Protein AF-T0RFI5-F1 (afdb_monomer_lite)

Sequence (79 aa):
MKKMYHKWLIVFGTLGVLALLIYIFEINALRYVCDKENNNSACFLLYQKLKDESPQEANEYLSRSCSLGYELACKELKK

Radius of gyration: 17.86 Å; chains: 1; bounding box: 52×18×42 Å

Foldseek 3Di:
DVVVVVVVCVVVVVVVVVVVVVLVVLLVVLCCCCPPVVPLVSLQVNLVSCCVPPVVVSLVSLVSSVVSPNVVSVVVVVD

pLDDT: mean 95.22, std 6.89, range [61.78, 98.69]

Structure (mmCIF, N/CA/C/O backbone):
data_AF-T0RFI5-F1
#
_entry.id   AF-T0RFI5-F1
#
loop_
_atom_site.group_PDB
_atom_site.id
_atom_site.type_symbol
_atom_site.label_atom_id
_atom_site.label_alt_id
_atom_site.label_comp_id
_atom_site.label_asym_id
_atom_site.label_entity_id
_atom_site.label_seq_id
_atom_site.pdbx_PDB_ins_code
_atom_site.Cartn_x
_atom_site.Cartn_y
_atom_site.Cartn_z
_atom_site.occupancy
_atom_site.B_iso_or_equiv
_atom_site.auth_seq_id
_atom_site.auth_comp_id
_atom_site.auth_asym_id
_atom_site.auth_atom_id
_atom_site.pdbx_PDB_model_num
ATOM 1 N N . MET A 1 1 ? 37.293 -2.145 -22.526 1.00 61.78 1 MET A N 1
ATOM 2 C CA . MET A 1 1 ? 36.613 -1.808 -21.250 1.00 61.78 1 MET A CA 1
ATOM 3 C C . MET A 1 1 ? 35.363 -0.934 -21.431 1.00 61.78 1 MET A C 1
ATOM 5 O O . MET A 1 1 ? 34.291 -1.413 -21.090 1.00 61.78 1 MET A O 1
ATOM 9 N N . LYS A 1 2 ? 35.420 0.264 -22.048 1.00 67.69 2 LYS A N 1
ATOM 10 C CA . LYS A 1 2 ? 34.235 1.149 -22.238 1.00 67.69 2 LYS A CA 1
ATOM 11 C C . LYS A 1 2 ? 33.022 0.505 -22.946 1.00 67.69 2 LYS A C 1
ATOM 13 O O . LYS A 1 2 ? 31.898 0.664 -22.484 1.00 67.69 2 LYS A O 1
ATOM 18 N N . LYS A 1 3 ? 33.232 -0.280 -24.016 1.00 70.69 3 LYS A N 1
ATOM 19 C CA . LYS A 1 3 ? 32.143 -0.997 -24.725 1.00 70.69 3 LYS A CA 1
ATOM 20 C C . LYS A 1 3 ? 31.440 -2.055 -23.865 1.00 70.69 3 LYS A C 1
ATOM 22 O O . LYS A 1 3 ? 30.253 -2.288 -24.046 1.00 70.69 3 LYS A O 1
ATOM 27 N N . MET A 1 4 ? 32.167 -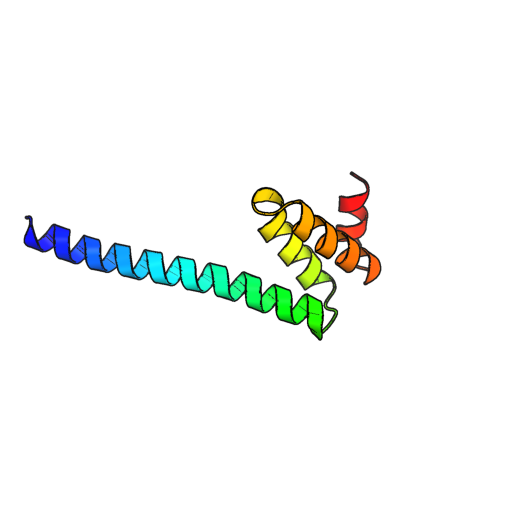2.700 -22.952 1.00 71.56 4 MET A N 1
ATOM 28 C CA . MET A 1 4 ? 31.605 -3.725 -22.068 1.00 71.56 4 MET A CA 1
ATOM 29 C C . MET A 1 4 ? 30.749 -3.077 -20.976 1.00 71.56 4 MET A C 1
ATOM 31 O O . MET A 1 4 ? 29.624 -3.505 -20.760 1.00 71.56 4 MET A O 1
ATOM 35 N N . TYR A 1 5 ? 31.230 -1.982 -20.380 1.00 85.56 5 TYR A N 1
ATOM 36 C CA . TYR A 1 5 ? 30.470 -1.177 -19.418 1.00 85.56 5 TYR A CA 1
ATOM 37 C C . TYR A 1 5 ? 29.163 -0.627 -20.012 1.00 85.56 5 TYR A C 1
ATOM 39 O O . TYR A 1 5 ? 28.117 -0.733 -19.385 1.00 85.56 5 TYR A O 1
ATOM 47 N N . HIS A 1 6 ? 29.188 -0.131 -21.254 1.00 84.12 6 HIS A N 1
ATOM 48 C CA . HIS A 1 6 ? 27.979 0.352 -21.928 1.00 84.12 6 HIS A CA 1
ATOM 49 C C . HIS A 1 6 ? 26.919 -0.749 -22.129 1.00 84.12 6 HIS A C 1
ATOM 51 O O . HIS A 1 6 ? 25.737 -0.502 -21.922 1.00 84.12 6 HIS A O 1
ATOM 57 N N . LYS A 1 7 ? 27.328 -1.984 -22.459 1.00 89.00 7 LYS A N 1
ATOM 58 C CA . LYS A 1 7 ? 26.399 -3.126 -22.550 1.00 89.00 7 LYS A CA 1
ATOM 59 C C . LYS A 1 7 ? 25.776 -3.467 -21.195 1.00 89.00 7 LYS A C 1
ATOM 61 O O . LYS A 1 7 ? 24.572 -3.679 -21.124 1.00 89.00 7 LYS A O 1
ATOM 66 N N . TRP A 1 8 ? 26.574 -3.478 -20.128 1.00 93.75 8 TRP A N 1
ATOM 67 C CA . TRP A 1 8 ? 26.070 -3.714 -18.773 1.00 93.75 8 TRP A CA 1
ATOM 68 C C . TRP A 1 8 ? 25.130 -2.607 -18.300 1.00 93.75 8 TRP A C 1
ATOM 70 O O . TRP A 1 8 ? 24.102 -2.914 -17.711 1.00 93.75 8 TRP A O 1
ATOM 80 N N . LEU A 1 9 ? 25.416 -1.344 -18.622 1.00 92.81 9 LEU A N 1
ATOM 81 C CA . LEU A 1 9 ? 24.499 -0.235 -18.352 1.00 92.81 9 LEU A CA 1
ATOM 82 C C . LEU A 1 9 ? 23.140 -0.428 -19.029 1.00 92.81 9 LEU A C 1
A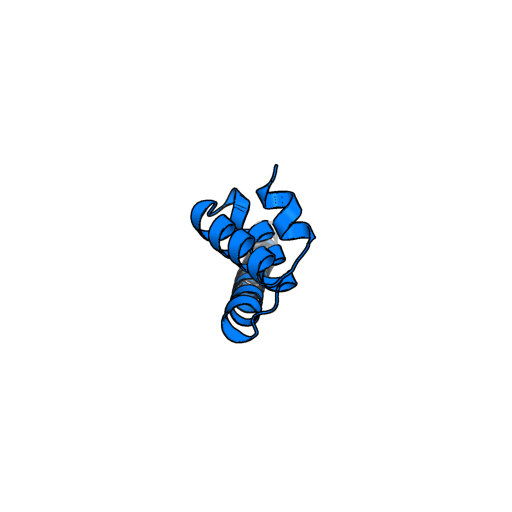TOM 84 O O . LEU A 1 9 ? 22.119 -0.174 -18.401 1.00 92.81 9 LEU A O 1
ATOM 88 N N . ILE A 1 10 ? 23.112 -0.907 -20.276 1.00 94.25 10 ILE A N 1
ATOM 89 C CA . ILE A 1 10 ? 21.852 -1.208 -20.970 1.00 94.25 10 ILE A CA 1
ATOM 90 C C . ILE A 1 10 ? 21.107 -2.341 -20.253 1.00 94.25 10 ILE A C 1
ATOM 92 O O . ILE A 1 10 ? 19.917 -2.211 -19.980 1.00 94.25 10 ILE A O 1
ATOM 96 N N . VAL A 1 11 ? 21.795 -3.428 -19.895 1.00 95.56 11 VAL A N 1
ATOM 97 C CA . VAL A 1 11 ? 21.174 -4.558 -19.182 1.00 95.56 11 VAL A CA 1
ATOM 98 C C . VAL A 1 11 ? 20.607 -4.112 -17.833 1.00 95.56 11 VAL A C 1
ATOM 100 O O . VAL A 1 11 ? 19.427 -4.315 -17.571 1.00 95.56 11 VAL A O 1
ATOM 103 N N . PHE A 1 12 ? 21.394 -3.436 -16.996 1.00 95.31 12 PHE A N 1
ATOM 104 C CA . PHE A 1 12 ? 20.907 -2.957 -15.701 1.00 95.31 12 PHE A CA 1
ATOM 105 C C . PHE A 1 12 ? 19.818 -1.892 -15.839 1.00 95.31 12 PHE A C 1
ATOM 107 O O . PHE A 1 12 ? 18.860 -1.904 -15.072 1.00 95.31 12 PHE A O 1
ATOM 114 N N . GLY A 1 13 ? 19.914 -1.021 -16.847 1.00 96.19 13 GLY A N 1
ATOM 115 C CA . GLY A 1 13 ? 18.870 -0.049 -17.160 1.00 96.19 13 GLY A CA 1
ATOM 116 C C . GLY A 1 13 ? 17.546 -0.726 -17.512 1.00 96.19 13 GLY A C 1
ATOM 117 O O . GLY A 1 13 ? 16.515 -0.390 -16.939 1.00 96.19 13 GLY A O 1
ATOM 118 N N . THR A 1 14 ? 17.572 -1.728 -18.395 1.00 96.62 14 THR A N 1
ATOM 119 C CA . THR A 1 14 ? 16.361 -2.482 -18.770 1.00 96.62 14 THR A CA 1
ATOM 120 C C . THR A 1 14 ? 15.759 -3.246 -17.591 1.00 96.62 14 THR A C 1
ATOM 122 O O . THR A 1 14 ? 14.545 -3.196 -17.402 1.00 96.62 14 THR A O 1
ATOM 125 N N . LEU A 1 15 ? 16.583 -3.883 -16.752 1.00 97.00 15 LEU A N 1
ATOM 126 C CA . LEU A 1 15 ? 16.114 -4.553 -15.534 1.00 97.00 15 LEU A CA 1
ATOM 127 C C . LEU A 1 15 ? 15.490 -3.570 -14.534 1.00 97.00 15 LEU A C 1
ATOM 129 O O . LEU A 1 15 ? 14.452 -3.877 -13.954 1.00 97.00 15 LEU A O 1
ATOM 133 N N . GLY A 1 16 ? 16.079 -2.383 -14.367 1.00 97.19 16 GLY A N 1
ATOM 134 C CA . GLY A 1 16 ? 15.529 -1.334 -13.507 1.00 97.19 16 GLY A CA 1
ATOM 135 C C . GLY A 1 16 ? 14.165 -0.838 -13.988 1.00 97.19 16 GLY A C 1
ATOM 136 O O . GLY A 1 16 ? 13.232 -0.734 -13.194 1.00 97.19 16 GLY A O 1
ATOM 137 N N . VAL A 1 17 ? 14.015 -0.605 -15.296 1.00 97.31 17 VAL A N 1
ATOM 138 C CA . VAL A 1 17 ? 12.723 -0.228 -15.894 1.00 97.31 17 VAL A CA 1
ATOM 139 C C . VAL A 1 17 ? 11.685 -1.334 -15.702 1.00 97.31 17 VAL A C 1
ATOM 141 O O . VAL A 1 17 ? 10.555 -1.045 -15.321 1.00 97.31 17 VAL A O 1
ATOM 144 N N . LEU A 1 18 ? 12.055 -2.600 -15.915 1.00 97.38 18 LEU A N 1
ATOM 145 C CA . LEU A 1 18 ? 11.137 -3.722 -15.724 1.00 97.38 18 LEU A CA 1
ATOM 146 C C . LEU A 1 18 ? 10.678 -3.842 -14.265 1.00 97.38 18 LEU A C 1
ATOM 148 O O . LEU A 1 18 ? 9.489 -4.027 -14.016 1.00 97.38 18 LEU A O 1
ATOM 152 N N . ALA A 1 19 ? 11.594 -3.692 -13.306 1.00 96.88 19 ALA A N 1
ATOM 153 C CA . ALA A 1 19 ? 11.259 -3.703 -11.885 1.00 96.88 19 ALA A CA 1
ATOM 154 C C . ALA A 1 19 ? 10.279 -2.575 -11.521 1.00 96.88 19 ALA A C 1
ATOM 156 O O . ALA A 1 19 ? 9.302 -2.816 -10.815 1.00 96.88 19 ALA A O 1
ATOM 157 N N . LEU A 1 20 ? 10.489 -1.369 -12.061 1.00 95.81 20 LEU A N 1
ATOM 158 C CA . LEU A 1 20 ? 9.574 -0.243 -11.863 1.00 95.81 20 LEU A CA 1
ATOM 159 C C . LEU A 1 20 ? 8.186 -0.517 -12.461 1.00 95.81 20 LEU A C 1
ATOM 161 O O . LEU A 1 20 ? 7.173 -0.230 -11.827 1.00 95.81 20 LEU A O 1
ATOM 165 N N . LEU A 1 21 ? 8.122 -1.102 -13.659 1.00 97.06 21 LEU A N 1
ATOM 166 C CA . LEU A 1 21 ? 6.851 -1.474 -14.286 1.00 97.06 21 LEU A CA 1
ATOM 167 C C . LEU A 1 21 ? 6.094 -2.521 -13.464 1.00 97.06 21 LEU A C 1
ATOM 169 O O . LEU A 1 21 ? 4.883 -2.397 -13.301 1.00 97.06 21 LEU A O 1
ATOM 173 N N . ILE A 1 22 ? 6.797 -3.518 -12.920 1.00 96.31 22 ILE A N 1
ATOM 174 C CA . ILE A 1 22 ? 6.203 -4.529 -12.034 1.00 96.31 22 ILE A CA 1
ATOM 175 C C . ILE A 1 22 ? 5.648 -3.869 -10.769 1.00 96.31 22 ILE A C 1
ATOM 177 O O . ILE A 1 22 ? 4.517 -4.159 -10.386 1.00 96.31 22 ILE A O 1
ATOM 181 N N . TYR A 1 23 ? 6.402 -2.948 -10.162 1.00 94.19 23 TYR A N 1
ATOM 182 C CA . TYR A 1 23 ? 5.958 -2.207 -8.981 1.00 94.19 23 TYR A CA 1
ATOM 183 C C . TYR A 1 23 ? 4.657 -1.431 -9.240 1.00 94.19 23 TYR A C 1
ATOM 185 O O . TYR A 1 23 ? 3.682 -1.563 -8.500 1.00 94.19 23 TYR A O 1
ATOM 193 N N . ILE A 1 24 ? 4.606 -0.679 -10.344 1.00 94.56 24 ILE A N 1
ATOM 194 C CA . ILE A 1 24 ? 3.417 0.088 -10.742 1.00 94.56 24 ILE A CA 1
ATOM 195 C C . ILE A 1 24 ? 2.236 -0.843 -11.046 1.00 94.56 24 ILE A C 1
ATOM 197 O O . ILE A 1 24 ? 1.097 -0.555 -10.674 1.00 94.56 24 ILE A O 1
ATOM 201 N N . PHE A 1 25 ? 2.487 -1.962 -11.727 1.00 97.00 25 PHE A N 1
ATOM 202 C CA . PHE A 1 25 ? 1.454 -2.945 -12.036 1.00 97.00 25 PHE A CA 1
ATOM 203 C C . PHE A 1 25 ? 0.839 -3.545 -10.767 1.00 97.00 25 PHE A C 1
ATOM 205 O O . PHE A 1 25 ? -0.383 -3.632 -10.678 1.00 97.00 25 PHE A O 1
ATOM 212 N N . GLU A 1 26 ? 1.658 -3.900 -9.773 1.00 96.25 26 GLU A N 1
ATOM 213 C CA . GLU A 1 26 ? 1.192 -4.454 -8.498 1.00 96.25 26 GLU A CA 1
ATOM 214 C C . GLU A 1 26 ? 0.243 -3.489 -7.771 1.00 96.25 26 GLU A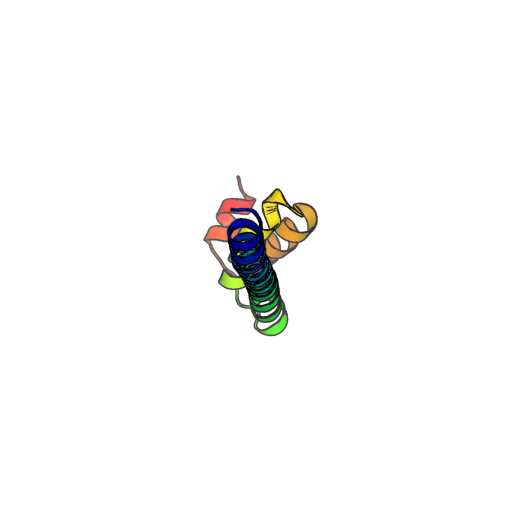 C 1
ATOM 216 O O . GLU A 1 26 ? -0.851 -3.890 -7.372 1.00 96.25 26 GLU A O 1
ATOM 221 N N . ILE A 1 27 ? 0.608 -2.205 -7.667 1.00 96.50 27 ILE A N 1
ATOM 222 C CA . ILE A 1 27 ? -0.244 -1.174 -7.049 1.00 96.50 27 ILE A CA 1
ATOM 223 C C . ILE A 1 27 ? -1.576 -1.046 -7.795 1.00 96.50 27 ILE A C 1
ATOM 225 O O . ILE A 1 27 ? -2.636 -1.025 -7.172 1.00 96.50 27 ILE A O 1
ATOM 229 N N . ASN A 1 28 ? -1.544 -0.994 -9.128 1.00 97.50 28 ASN A N 1
ATOM 230 C CA . ASN A 1 28 ? -2.759 -0.856 -9.932 1.00 97.50 28 ASN A CA 1
ATOM 231 C C . ASN A 1 28 ? -3.670 -2.085 -9.838 1.00 97.50 28 ASN A C 1
ATOM 233 O O . ASN A 1 28 ? -4.890 -1.935 -9.770 1.00 97.50 28 ASN A O 1
ATOM 237 N N . ALA A 1 29 ? -3.096 -3.289 -9.806 1.00 98.00 29 ALA A N 1
ATOM 238 C CA . ALA A 1 29 ? -3.850 -4.522 -9.615 1.00 98.00 29 ALA A CA 1
ATOM 239 C C . ALA A 1 29 ? -4.522 -4.546 -8.234 1.00 98.00 29 ALA A C 1
ATOM 241 O O . ALA A 1 29 ? -5.722 -4.803 -8.140 1.00 98.00 29 ALA A O 1
ATOM 242 N N . LEU A 1 30 ? -3.783 -4.201 -7.172 1.00 98.19 30 LEU A N 1
ATOM 243 C CA . LEU A 1 30 ? -4.334 -4.092 -5.819 1.00 98.19 30 LEU A CA 1
ATOM 244 C C . LEU A 1 30 ? -5.443 -3.040 -5.737 1.00 98.19 30 LEU A C 1
ATOM 246 O O . LEU A 1 30 ? -6.486 -3.306 -5.141 1.00 98.19 30 LEU A O 1
ATOM 250 N N . ARG A 1 31 ? -5.253 -1.878 -6.374 1.00 98.12 31 ARG A N 1
ATOM 251 C CA . ARG A 1 31 ? -6.263 -0.816 -6.440 1.00 98.12 31 ARG A CA 1
ATOM 252 C C . ARG A 1 31 ? -7.526 -1.300 -7.137 1.00 98.12 31 ARG A C 1
ATOM 254 O O . ARG A 1 31 ? -8.604 -1.166 -6.576 1.00 98.12 31 ARG A O 1
ATOM 261 N N . TYR A 1 32 ? -7.410 -1.946 -8.297 1.00 98.25 32 TYR A N 1
ATOM 262 C CA . TYR A 1 32 ? -8.565 -2.502 -9.004 1.00 98.25 32 TYR A CA 1
ATOM 263 C C . TYR A 1 32 ? -9.343 -3.507 -8.144 1.00 98.25 32 TYR A C 1
ATOM 265 O O . TYR A 1 32 ? -10.559 -3.387 -8.001 1.00 98.25 32 TYR A O 1
ATOM 273 N N . VAL A 1 33 ? -8.644 -4.467 -7.539 1.00 98.31 33 VAL A N 1
ATOM 274 C CA . VAL A 1 33 ? -9.259 -5.537 -6.741 1.00 98.31 33 VAL A CA 1
ATOM 275 C C . VAL A 1 33 ? -9.880 -4.985 -5.449 1.00 98.31 33 VAL A C 1
ATOM 277 O O . VAL A 1 33 ? -10.989 -5.365 -5.074 1.00 98.31 33 VAL A O 1
ATOM 280 N N . CYS A 1 34 ? -9.235 -4.016 -4.796 1.00 98.31 34 CYS A N 1
ATOM 281 C CA . CYS A 1 34 ? -9.835 -3.295 -3.674 1.00 98.31 34 CYS A CA 1
ATOM 282 C C . CYS A 1 34 ? -11.081 -2.502 -4.111 1.00 98.31 34 CYS A C 1
ATOM 284 O O . CYS A 1 34 ? -12.147 -2.622 -3.505 1.00 98.31 34 CYS A O 1
ATOM 286 N N . ASP A 1 35 ? -10.968 -1.712 -5.181 1.00 97.94 35 ASP A N 1
ATOM 287 C CA . ASP A 1 35 ? -11.982 -0.731 -5.557 1.00 97.94 35 ASP A CA 1
ATOM 288 C C . ASP A 1 35 ? -13.215 -1.331 -6.209 1.00 97.94 35 ASP A C 1
ATOM 290 O O . ASP A 1 35 ? -14.326 -0.850 -5.966 1.00 97.94 35 ASP A O 1
ATOM 294 N N . LYS A 1 36 ? -13.020 -2.336 -7.064 1.00 98.19 36 LYS A N 1
ATOM 295 C CA . LYS A 1 36 ? -14.078 -2.923 -7.890 1.00 98.19 36 LYS A CA 1
ATOM 296 C C . LYS A 1 36 ? -14.622 -4.213 -7.313 1.00 98.19 36 LYS A C 1
ATOM 298 O O . LYS A 1 36 ? -15.825 -4.435 -7.399 1.00 98.19 36 LYS A O 1
ATOM 303 N N . GLU A 1 37 ? -13.772 -5.025 -6.696 1.00 97.81 37 GLU A N 1
ATOM 304 C CA . GLU A 1 37 ? -14.189 -6.316 -6.141 1.00 97.81 37 GLU A CA 1
ATOM 305 C C . GLU A 1 37 ? -14.472 -6.248 -4.635 1.00 97.81 37 GLU A C 1
ATOM 307 O O . GLU A 1 37 ? -14.941 -7.226 -4.060 1.00 97.81 37 GLU A O 1
ATOM 312 N N . ASN A 1 38 ? -14.232 -5.096 -3.990 1.00 97.56 38 ASN A N 1
ATOM 313 C CA . ASN A 1 38 ? -14.370 -4.916 -2.539 1.00 97.56 38 ASN A CA 1
ATOM 314 C C . ASN A 1 38 ? -13.590 -5.971 -1.744 1.00 97.56 38 ASN A C 1
ATOM 316 O O . ASN A 1 38 ? -14.027 -6.452 -0.696 1.00 97.56 38 ASN A O 1
ATOM 320 N N . ASN A 1 39 ? -12.419 -6.345 -2.251 1.00 98.44 39 ASN A N 1
ATOM 321 C CA . ASN A 1 39 ? -11.571 -7.316 -1.594 1.00 98.44 39 ASN A CA 1
ATOM 322 C C . ASN A 1 39 ? -10.850 -6.656 -0.410 1.00 98.44 39 ASN A C 1
ATOM 324 O O . ASN A 1 39 ? -9.994 -5.782 -0.569 1.00 98.44 39 ASN A O 1
ATOM 328 N N . ASN A 1 40 ? -11.211 -7.085 0.795 1.00 98.06 40 ASN A N 1
ATOM 329 C CA . ASN A 1 40 ? -10.780 -6.443 2.029 1.00 98.06 40 ASN A CA 1
ATOM 330 C C . ASN A 1 40 ? -9.266 -6.571 2.291 1.00 98.06 40 ASN A C 1
ATOM 332 O O . ASN A 1 40 ? -8.641 -5.606 2.737 1.00 98.06 40 ASN A O 1
ATOM 336 N N . SER A 1 41 ? -8.653 -7.704 1.949 1.00 98.12 41 SER A N 1
ATOM 337 C CA . SER A 1 41 ? -7.222 -7.946 2.137 1.00 98.12 41 SER A CA 1
ATOM 338 C C . SER A 1 41 ? -6.385 -7.197 1.102 1.00 98.12 41 SER A C 1
ATOM 340 O O . SER A 1 41 ? -5.350 -6.635 1.459 1.00 98.12 41 SER A O 1
ATOM 342 N N . ALA A 1 42 ? -6.859 -7.080 -0.143 1.00 98.38 42 ALA A N 1
ATOM 343 C CA . ALA A 1 42 ? -6.221 -6.248 -1.162 1.00 98.38 42 ALA A CA 1
ATOM 344 C C . ALA A 1 42 ? -6.181 -4.767 -0.755 1.00 98.38 42 ALA A C 1
ATOM 346 O O . ALA A 1 42 ? -5.134 -4.135 -0.887 1.00 98.38 42 ALA A O 1
ATOM 347 N N . CYS A 1 43 ? -7.266 -4.232 -0.181 1.00 98.50 43 CYS A N 1
ATOM 348 C CA . CYS A 1 43 ? -7.265 -2.870 0.363 1.00 98.50 43 CYS A CA 1
ATOM 349 C C . CYS A 1 43 ? -6.198 -2.685 1.460 1.00 98.50 43 CYS A C 1
ATOM 351 O O . CYS A 1 43 ? -5.509 -1.667 1.494 1.00 98.50 43 CYS A O 1
ATOM 353 N N . PHE A 1 44 ? -5.998 -3.683 2.330 1.00 98.62 44 PHE A N 1
ATOM 354 C CA . PHE A 1 44 ? -4.954 -3.617 3.359 1.00 98.62 44 PHE A CA 1
ATOM 355 C C . PHE A 1 44 ? -3.535 -3.695 2.785 1.00 98.62 44 PHE A C 1
ATOM 357 O O . PHE A 1 44 ? -2.640 -2.984 3.240 1.00 98.62 44 PHE A O 1
ATOM 364 N N . LEU A 1 45 ? -3.311 -4.555 1.788 1.00 98.25 45 LEU A N 1
ATOM 365 C CA . LEU A 1 45 ? -2.019 -4.642 1.104 1.00 98.25 45 LEU A CA 1
ATOM 366 C C . LEU A 1 45 ? -1.682 -3.333 0.386 1.00 98.25 45 LEU A C 1
ATOM 368 O O . LEU A 1 45 ? -0.535 -2.894 0.426 1.00 98.25 45 LEU A O 1
ATOM 372 N N . LEU A 1 46 ? -2.681 -2.681 -0.211 1.00 98.06 46 LEU A N 1
ATOM 373 C CA . LEU A 1 46 ? -2.507 -1.376 -0.837 1.00 98.06 46 LEU A CA 1
ATOM 374 C C . LEU A 1 46 ? -2.134 -0.297 0.188 1.00 98.06 46 LEU A C 1
ATOM 376 O O . LEU A 1 46 ? -1.192 0.454 -0.049 1.00 98.06 46 LEU A O 1
ATOM 380 N N . TYR A 1 47 ? -2.781 -0.280 1.361 1.00 98.06 47 TYR A N 1
ATOM 381 C CA . TYR A 1 47 ? -2.348 0.556 2.487 1.00 98.06 47 TYR A CA 1
ATOM 382 C C . TYR A 1 47 ? -0.870 0.316 2.834 1.00 98.06 47 TYR A C 1
ATOM 384 O O . TYR A 1 47 ? -0.101 1.267 2.923 1.00 98.06 47 TYR A O 1
ATOM 392 N N . GLN A 1 48 ? -0.442 -0.943 2.976 1.00 97.69 48 GLN A N 1
ATOM 393 C CA . GLN A 1 48 ? 0.946 -1.267 3.330 1.00 97.69 48 GLN A CA 1
ATOM 394 C C . GLN A 1 48 ? 1.961 -0.766 2.300 1.00 97.69 48 GLN A C 1
ATOM 396 O O . GLN A 1 48 ? 3.061 -0.382 2.687 1.00 97.69 48 GLN A O 1
ATOM 401 N N . LYS A 1 49 ? 1.598 -0.773 1.012 1.00 96.94 49 LYS A N 1
ATOM 402 C CA . LYS A 1 49 ? 2.436 -0.254 -0.076 1.00 96.94 49 LYS A CA 1
ATOM 403 C C . LYS A 1 49 ? 2.504 1.272 -0.070 1.00 96.94 49 LYS A C 1
ATOM 405 O O . LYS A 1 49 ? 3.563 1.825 -0.323 1.00 96.94 49 LYS A O 1
ATOM 410 N N . LEU A 1 50 ? 1.390 1.943 0.225 1.00 96.88 50 LEU A N 1
ATOM 411 C CA . LEU A 1 50 ? 1.277 3.398 0.105 1.00 96.88 50 LEU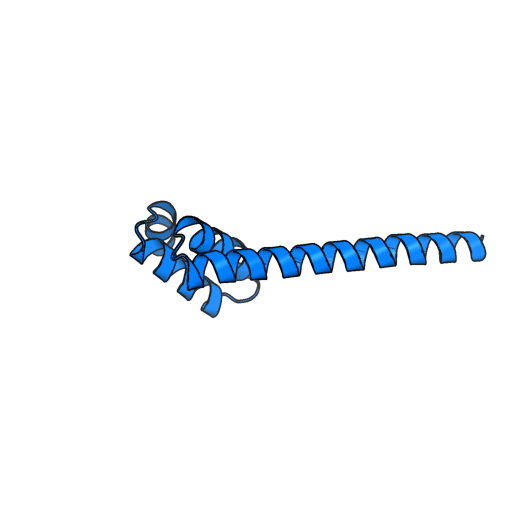 A CA 1
ATOM 412 C C . LEU A 1 50 ? 1.582 4.165 1.398 1.00 96.88 50 LEU A C 1
ATOM 414 O O . LEU A 1 50 ? 1.790 5.369 1.327 1.00 96.88 50 LEU A O 1
ATOM 418 N N . LYS A 1 51 ? 1.605 3.526 2.574 1.00 97.25 51 LYS A N 1
ATOM 419 C CA . LYS A 1 51 ? 1.672 4.228 3.874 1.00 97.25 51 LYS A CA 1
ATOM 420 C C . LYS A 1 51 ? 2.866 5.174 4.034 1.00 97.25 51 LYS A C 1
ATOM 422 O O . LYS A 1 51 ? 2.729 6.178 4.723 1.00 97.25 51 LYS A O 1
ATOM 427 N N . ASP A 1 52 ? 3.992 4.870 3.390 1.00 96.44 52 ASP A N 1
ATOM 428 C CA . ASP A 1 52 ? 5.210 5.681 3.467 1.00 96.44 52 ASP A CA 1
ATOM 429 C C . ASP A 1 52 ? 5.280 6.729 2.337 1.00 96.44 52 ASP A C 1
ATOM 431 O O . ASP A 1 52 ? 5.816 7.819 2.531 1.00 96.44 52 ASP A O 1
ATOM 435 N N . GLU A 1 53 ? 4.715 6.427 1.162 1.00 94.19 53 GLU A N 1
ATOM 436 C CA . GLU A 1 53 ? 4.763 7.293 -0.029 1.00 94.19 53 GLU A CA 1
ATOM 437 C C . GLU A 1 53 ? 3.593 8.286 -0.102 1.00 94.19 53 GLU A C 1
ATOM 439 O O . GLU A 1 53 ? 3.735 9.404 -0.596 1.00 94.19 53 GLU A O 1
ATOM 444 N N . SER A 1 54 ? 2.407 7.876 0.340 1.00 95.88 54 SER A N 1
ATOM 445 C CA . SER A 1 54 ? 1.149 8.626 0.251 1.00 95.88 54 SER A CA 1
ATOM 446 C C . SER A 1 54 ? 0.250 8.308 1.454 1.00 95.88 54 SER A C 1
ATOM 448 O O . SER A 1 54 ? -0.766 7.623 1.311 1.00 95.88 54 SER A O 1
ATOM 450 N N . PRO A 1 55 ? 0.599 8.802 2.661 1.00 95.94 55 PRO A N 1
ATOM 451 C CA . PRO A 1 55 ? -0.063 8.409 3.907 1.00 95.94 55 PRO A CA 1
ATOM 452 C C . PRO A 1 55 ? -1.567 8.704 3.935 1.00 95.94 55 PRO A C 1
ATOM 454 O O . PRO A 1 55 ? -2.343 7.928 4.488 1.00 95.94 55 PRO A O 1
ATOM 457 N N . GLN A 1 56 ? -1.992 9.822 3.340 1.00 96.31 56 GLN A N 1
ATOM 458 C CA . GLN A 1 56 ? -3.401 10.215 3.283 1.00 96.31 56 GLN A CA 1
ATOM 459 C C . GLN A 1 56 ? -4.218 9.188 2.496 1.00 96.31 56 GLN A C 1
ATOM 461 O O . GLN A 1 56 ? -5.173 8.634 3.033 1.00 96.31 56 GLN A O 1
ATOM 466 N N . GLU A 1 57 ? -3.791 8.877 1.269 1.00 96.12 57 GLU A N 1
ATOM 467 C CA . GLU A 1 57 ? -4.436 7.866 0.428 1.00 96.12 57 GLU A CA 1
ATOM 468 C C . GLU A 1 57 ? -4.375 6.476 1.086 1.00 96.12 57 GLU A C 1
ATOM 470 O O . GLU A 1 57 ? -5.363 5.742 1.118 1.00 96.12 57 GLU A O 1
ATOM 475 N N . ALA A 1 58 ? -3.234 6.111 1.674 1.00 97.94 58 ALA A N 1
ATOM 476 C CA . ALA A 1 58 ? -3.078 4.829 2.350 1.00 97.94 58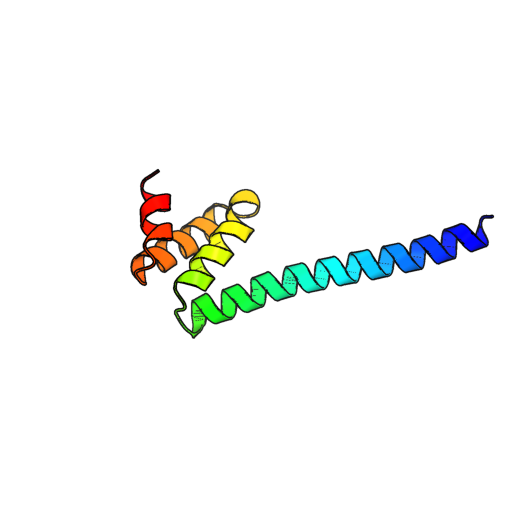 ALA A CA 1
ATOM 477 C C . ALA A 1 58 ? -4.112 4.642 3.476 1.00 97.94 58 ALA A C 1
ATOM 479 O O . ALA A 1 58 ? -4.709 3.569 3.602 1.00 97.94 58 ALA A O 1
ATOM 480 N N . ASN A 1 59 ? -4.359 5.685 4.274 1.00 98.12 59 ASN A N 1
ATOM 481 C CA . ASN A 1 59 ? -5.317 5.642 5.380 1.00 98.12 59 ASN A CA 1
ATOM 482 C C . ASN A 1 59 ? -6.774 5.485 4.912 1.00 98.12 59 ASN A C 1
ATOM 484 O O . ASN A 1 59 ? -7.585 4.891 5.631 1.00 98.12 59 ASN A O 1
ATOM 488 N N . GLU A 1 60 ? -7.112 5.949 3.706 1.00 98.06 60 GLU A N 1
ATOM 489 C CA . GLU A 1 60 ? -8.423 5.700 3.097 1.00 98.06 60 GLU A CA 1
ATOM 490 C C . GLU A 1 60 ? -8.614 4.204 2.814 1.00 98.06 60 GLU A C 1
ATOM 492 O O . GLU A 1 60 ? -9.624 3.618 3.218 1.00 98.06 60 GLU A O 1
ATOM 497 N N . TYR A 1 61 ? -7.617 3.543 2.214 1.00 98.44 61 TYR A N 1
ATOM 498 C CA . TYR A 1 61 ? -7.680 2.098 1.969 1.00 98.44 61 TYR A CA 1
ATOM 499 C C . TYR A 1 61 ? -7.622 1.270 3.252 1.00 98.44 61 TYR A C 1
ATOM 501 O O . TYR A 1 61 ? -8.279 0.229 3.331 1.00 98.44 61 TYR A O 1
ATOM 509 N N . LEU A 1 62 ? -6.898 1.729 4.277 1.00 98.69 62 LEU A N 1
ATOM 510 C CA . LEU A 1 62 ? -6.898 1.088 5.591 1.00 98.69 62 LEU A CA 1
ATOM 511 C C . LEU A 1 62 ? -8.297 1.126 6.224 1.00 98.69 62 LEU A C 1
ATOM 513 O O . LEU A 1 62 ? -8.815 0.098 6.669 1.00 98.69 62 LEU A O 1
ATOM 517 N N . SER A 1 63 ? -8.936 2.298 6.198 1.00 98.44 63 SER A N 1
ATOM 518 C CA . SER A 1 63 ? -10.303 2.500 6.690 1.00 98.44 63 SER A CA 1
ATOM 519 C C . SER A 1 63 ? -11.306 1.634 5.929 1.00 98.44 63 SER A C 1
ATOM 521 O O . SER A 1 63 ? -12.131 0.954 6.541 1.00 98.44 63 SER A O 1
ATOM 523 N N . ARG A 1 64 ? -11.189 1.584 4.597 1.00 98.44 64 ARG A N 1
ATOM 524 C CA . ARG A 1 64 ? -12.023 0.733 3.740 1.00 98.44 64 ARG A CA 1
ATOM 525 C C . ARG A 1 64 ? -11.807 -0.756 3.998 1.00 98.44 64 ARG A C 1
ATOM 527 O O . ARG A 1 64 ? -12.763 -1.519 4.058 1.00 98.44 64 ARG A O 1
ATOM 534 N N . SER A 1 65 ? -10.565 -1.191 4.178 1.00 98.69 65 SER A N 1
ATOM 535 C CA . SER A 1 65 ? -10.257 -2.585 4.503 1.00 98.69 65 SER A CA 1
ATOM 536 C C . SER A 1 65 ? -10.918 -3.014 5.818 1.00 98.69 65 SER A C 1
ATOM 538 O O . SER A 1 65 ? -11.534 -4.081 5.887 1.00 98.69 65 SER A O 1
ATOM 540 N N . CYS A 1 66 ? -10.862 -2.152 6.840 1.00 98.62 66 CYS A N 1
ATOM 541 C CA . CYS A 1 66 ? -11.544 -2.399 8.106 1.00 98.62 66 CYS A CA 1
ATOM 542 C C . CYS A 1 66 ? -13.074 -2.415 7.949 1.00 98.62 66 CYS A C 1
ATOM 544 O O . CYS A 1 66 ? -13.726 -3.312 8.484 1.00 98.62 66 CYS A O 1
ATOM 546 N N . SER A 1 67 ? -13.661 -1.484 7.186 1.00 98.50 67 SER A N 1
ATOM 547 C CA . SER A 1 67 ? -15.117 -1.458 6.967 1.00 98.50 67 SER A CA 1
ATOM 548 C C . SER A 1 67 ? -15.632 -2.685 6.204 1.00 98.50 67 SER A C 1
ATOM 550 O O . SER A 1 67 ? -16.765 -3.108 6.418 1.00 98.50 67 SER A O 1
ATOM 552 N N . LEU A 1 68 ? -14.779 -3.310 5.385 1.00 98.38 68 LEU A N 1
ATOM 553 C CA . LEU A 1 68 ? -15.029 -4.592 4.718 1.00 98.38 68 LEU A CA 1
ATOM 554 C C . LEU A 1 68 ? -14.706 -5.822 5.599 1.00 98.38 68 LEU A C 1
ATOM 556 O O . LEU A 1 68 ? -14.660 -6.954 5.109 1.00 98.38 68 LEU A O 1
ATOM 560 N N . GLY A 1 69 ? -14.461 -5.623 6.896 1.00 98.06 69 GLY A N 1
ATOM 561 C CA . GLY A 1 69 ? -14.318 -6.691 7.886 1.00 98.06 69 GLY A CA 1
ATOM 562 C C . GLY A 1 69 ? -12.927 -7.320 7.987 1.00 98.06 69 GLY A C 1
ATOM 563 O O . GLY A 1 69 ? -12.797 -8.387 8.588 1.00 98.06 69 GLY A O 1
ATOM 564 N N . TYR A 1 70 ? -11.877 -6.706 7.430 1.00 98.38 70 TYR A N 1
ATOM 565 C CA . TYR A 1 70 ? -10.521 -7.235 7.590 1.00 98.38 70 TYR A CA 1
ATOM 566 C C . TYR A 1 70 ? -9.955 -6.887 8.972 1.00 98.38 70 TYR A C 1
ATOM 568 O O . TYR A 1 70 ? -9.570 -5.750 9.251 1.00 98.38 70 TYR A O 1
ATOM 576 N N . GLU A 1 71 ? -9.884 -7.882 9.857 1.00 97.94 71 GLU A N 1
ATOM 577 C CA . GLU A 1 71 ? -9.552 -7.677 11.274 1.00 97.94 71 GLU A CA 1
ATOM 578 C C . GLU A 1 71 ? -8.179 -7.017 11.487 1.00 97.94 71 GLU A C 1
ATOM 580 O O . GLU A 1 71 ? -8.023 -6.173 12.371 1.00 97.94 71 GLU A O 1
ATOM 585 N N . LEU A 1 72 ? -7.185 -7.359 10.659 1.00 97.94 72 LEU A N 1
ATOM 586 C CA . LEU A 1 72 ? -5.846 -6.767 10.737 1.00 97.94 72 LEU A CA 1
ATOM 587 C C . LEU A 1 72 ? -5.867 -5.262 10.450 1.00 97.94 72 LEU A C 1
ATOM 589 O O . LEU A 1 72 ? -5.194 -4.511 11.152 1.00 97.94 72 LEU A O 1
ATOM 593 N N . ALA A 1 73 ? -6.682 -4.813 9.494 1.00 98.31 73 ALA A N 1
ATOM 594 C CA . ALA A 1 73 ? -6.844 -3.390 9.211 1.00 98.31 73 ALA A CA 1
ATOM 595 C C . ALA A 1 73 ? -7.481 -2.651 10.394 1.00 98.31 73 ALA A C 1
ATOM 597 O O . ALA A 1 73 ? -7.004 -1.595 10.803 1.00 98.31 73 ALA A O 1
ATOM 598 N N . CYS A 1 74 ? -8.514 -3.233 11.008 1.00 98.44 74 CYS A N 1
ATOM 599 C CA . CYS A 1 74 ? -9.151 -2.637 12.181 1.00 98.44 74 CYS A CA 1
ATOM 600 C C . CYS A 1 74 ? -8.232 -2.578 13.407 1.00 98.44 74 CYS A C 1
ATOM 602 O O . CYS A 1 74 ? -8.361 -1.667 14.223 1.00 98.44 74 CYS A O 1
ATOM 604 N N . LYS A 1 75 ? -7.328 -3.554 13.569 1.00 98.25 75 LYS A N 1
ATOM 605 C CA . LYS A 1 75 ? -6.297 -3.523 14.617 1.00 98.25 75 LYS A CA 1
ATOM 606 C C . LYS A 1 75 ? -5.283 -2.418 14.358 1.00 98.25 75 LYS A C 1
ATOM 608 O O . LYS A 1 75 ? -4.907 -1.730 15.299 1.00 98.25 75 LYS A O 1
ATOM 613 N N . GLU A 1 76 ? -4.871 -2.244 13.107 1.00 97.75 76 GLU A N 1
ATOM 614 C CA . GLU A 1 76 ? -3.897 -1.221 12.733 1.00 97.75 76 GLU A CA 1
ATOM 615 C C . GLU A 1 76 ? -4.447 0.201 12.921 1.00 97.75 76 GLU A C 1
ATOM 617 O O . GLU A 1 76 ? -3.737 1.043 13.447 1.00 97.75 76 GLU A O 1
ATOM 622 N N . LEU A 1 77 ? -5.731 0.453 12.628 1.00 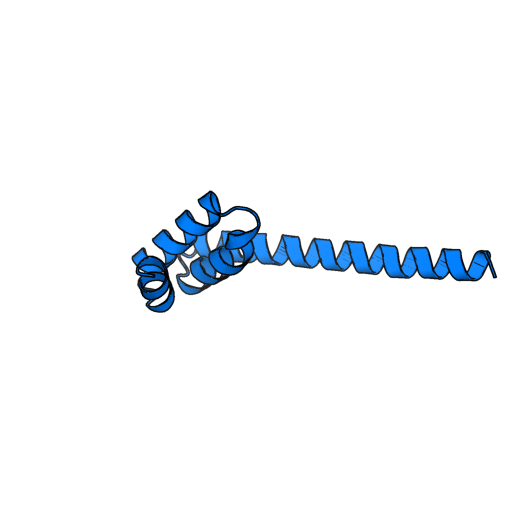96.19 77 LEU A N 1
ATOM 623 C CA . LEU A 1 77 ? -6.381 1.757 12.878 1.00 96.19 77 LEU A CA 1
ATOM 624 C C . LEU A 1 77 ? -6.457 2.171 14.353 1.00 96.19 77 LEU A C 1
ATOM 626 O O . LEU A 1 77 ? -6.731 3.331 14.647 1.00 96.19 77 LEU A O 1
ATOM 630 N N . LYS A 1 78 ? -6.324 1.218 15.279 1.00 95.38 78 LYS A N 1
ATOM 631 C CA . LYS A 1 78 ? -6.433 1.457 16.726 1.00 95.38 78 LYS A CA 1
ATOM 632 C C . LYS A 1 78 ? -5.075 1.650 17.403 1.00 95.38 78 LYS A C 1
ATOM 634 O O . LYS A 1 78 ? -5.055 1.836 18.620 1.00 95.38 78 LYS A O 1
ATOM 639 N N . LYS A 1 79 ? -3.979 1.518 16.657 1.00 88.62 79 LYS A N 1
ATOM 640 C CA . LYS A 1 79 ? -2.629 1.828 17.135 1.00 88.62 79 LYS A CA 1
ATOM 641 C C . LYS A 1 79 ? -2.352 3.316 17.007 1.00 88.62 79 LYS A C 1
ATOM 643 O O . LYS A 1 79 ? -1.634 3.816 17.898 1.00 88.62 79 LYS A O 1
#

Secondary structure (DSSP, 8-state):
-HHHHHHHHHHHHHHHHHHHHHHHHHHHHHHHHHHHH--HHHHHHHHHHHTTT-HHHHHHHHHHHHHTT-HHHHHHTT-